Protein AF-A0A542DKJ6-F1 (afdb_monomer_lite)

pLDDT: mean 86.38, std 17.33, range [35.69, 98.56]

Sequence (121 aa):
MVGPYLPPGVVSEVFVYASGRREQVYRAPLPSEGPEGFVDGAGRRGLVCMYGYFVFEWVEGARTVCVSHGRLRGARMLLWRDVSIDVEWSAAGLTAFAQRWVREHLAKFMLPGEGVDDARA

Secondary structure (DSSP, 8-state):
-------TT-EEEEEE-TTS-EEEEEEPPPPEEEEEEEE-TTS-EEEEEEETTEEEEEETT-SEEEEEEE-SSS-EEEEEEEEE--S-SSHHHHHHHHHHHHHHHHHTTS-TT--------

Structure (mmCIF, N/CA/C/O backbone):
data_AF-A0A542DKJ6-F1
#
_entry.id   AF-A0A542DKJ6-F1
#
loop_
_atom_site.group_PDB
_atom_site.id
_atom_site.type_symbol
_atom_site.label_atom_id
_atom_site.label_alt_id
_atom_site.label_comp_id
_atom_site.label_asym_id
_atom_site.label_entity_id
_atom_site.label_seq_id
_atom_site.pdbx_PDB_ins_code
_atom_site.Cartn_x
_atom_site.Cartn_y
_atom_site.Cartn_z
_atom_site.occupancy
_atom_site.B_iso_or_equiv
_atom_site.auth_seq_id
_atom_site.auth_comp_id
_atom_site.auth_asym_id
_atom_site.auth_atom_id
_atom_site.pdbx_PDB_model_num
ATOM 1 N N . MET A 1 1 ? 38.069 -15.640 -8.984 1.00 38.12 1 MET A N 1
ATOM 2 C CA . MET A 1 1 ? 37.272 -14.636 -9.718 1.00 38.12 1 MET A CA 1
ATOM 3 C C . MET A 1 1 ? 36.009 -14.419 -8.897 1.00 38.12 1 MET A C 1
ATOM 5 O O . MET A 1 1 ? 35.220 -15.345 -8.783 1.00 38.12 1 MET A O 1
ATOM 9 N N . VAL A 1 2 ? 35.913 -13.304 -8.169 1.00 42.66 2 VAL A N 1
ATOM 10 C CA . VAL A 1 2 ? 34.774 -13.016 -7.280 1.00 42.66 2 VAL A CA 1
ATOM 11 C C . VAL A 1 2 ? 33.631 -12.540 -8.175 1.00 42.66 2 VAL A C 1
ATOM 13 O O . VAL A 1 2 ? 33.771 -11.505 -8.820 1.00 42.66 2 VAL A O 1
ATOM 16 N N . GLY A 1 3 ? 32.559 -13.327 -8.298 1.00 5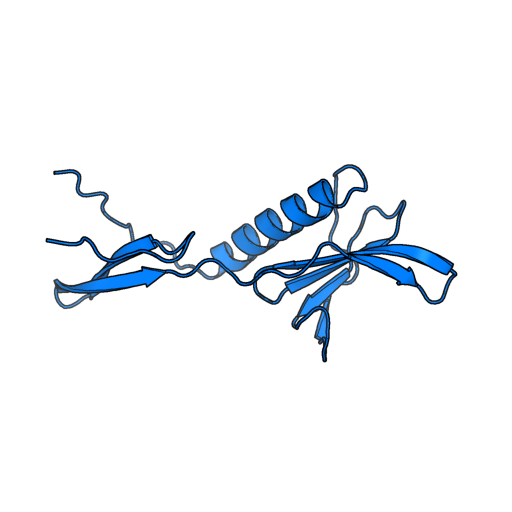1.78 3 GLY A N 1
ATOM 17 C CA . GLY A 1 3 ? 31.357 -12.903 -9.025 1.00 51.78 3 GLY A CA 1
ATOM 18 C C . GLY A 1 3 ? 30.779 -11.625 -8.401 1.00 51.78 3 GLY A C 1
ATOM 19 O O . GLY A 1 3 ? 30.965 -11.415 -7.199 1.00 51.78 3 GLY A O 1
ATOM 20 N N . PRO A 1 4 ? 30.126 -10.741 -9.178 1.00 65.00 4 PRO A N 1
ATOM 21 C CA . PRO A 1 4 ? 29.646 -9.471 -8.651 1.00 65.00 4 PRO A CA 1
ATOM 22 C C . PRO A 1 4 ? 28.647 -9.731 -7.519 1.00 65.00 4 PRO A C 1
ATOM 24 O O . PRO A 1 4 ? 27.652 -10.431 -7.703 1.00 65.00 4 PRO A O 1
ATOM 27 N N . TYR A 1 5 ? 28.932 -9.184 -6.336 1.00 74.31 5 TYR A N 1
ATOM 28 C CA . TYR A 1 5 ? 28.054 -9.253 -5.169 1.00 74.31 5 TYR A CA 1
ATOM 29 C C . TYR A 1 5 ? 26.819 -8.363 -5.418 1.00 74.31 5 TYR A C 1
ATOM 31 O O . TYR A 1 5 ? 26.767 -7.198 -5.034 1.00 74.31 5 TYR A O 1
ATOM 39 N N . LEU A 1 6 ? 25.841 -8.940 -6.119 1.00 73.25 6 LEU A N 1
ATOM 40 C CA . LEU A 1 6 ? 24.407 -8.642 -6.071 1.00 73.25 6 LEU A CA 1
ATOM 41 C C . LEU A 1 6 ? 23.917 -8.080 -4.725 1.00 73.25 6 LEU A C 1
ATOM 43 O O . LEU A 1 6 ? 23.863 -8.893 -3.799 1.00 73.25 6 LEU A O 1
ATOM 47 N N . PRO A 1 7 ? 23.510 -6.802 -4.536 1.00 75.31 7 PRO A N 1
ATOM 48 C CA . PRO A 1 7 ? 22.682 -6.485 -3.378 1.00 75.31 7 PRO A CA 1
ATOM 49 C C . PRO A 1 7 ? 21.411 -7.355 -3.397 1.00 75.31 7 PRO A C 1
ATOM 51 O O . PRO A 1 7 ? 20.916 -7.685 -4.480 1.00 75.31 7 PRO A O 1
ATOM 54 N N . PRO A 1 8 ? 20.857 -7.745 -2.235 1.00 72.31 8 PRO A N 1
ATOM 55 C CA . PRO A 1 8 ? 19.687 -8.616 -2.184 1.00 72.31 8 PRO A CA 1
ATOM 56 C C . PRO A 1 8 ? 18.527 -8.099 -3.044 1.00 72.31 8 PRO A C 1
ATOM 58 O O . PRO A 1 8 ? 18.127 -6.941 -2.943 1.00 72.31 8 PRO A O 1
ATOM 61 N N . GLY A 1 9 ? 17.986 -8.971 -3.897 1.00 70.00 9 GLY A N 1
ATOM 62 C CA . GLY A 1 9 ? 16.869 -8.648 -4.788 1.00 70.00 9 GLY A CA 1
ATOM 63 C C . GLY A 1 9 ? 17.245 -7.867 -6.051 1.00 70.00 9 GLY A C 1
ATOM 64 O O . GLY A 1 9 ? 16.362 -7.630 -6.872 1.00 70.00 9 GLY A O 1
ATOM 65 N N . VAL A 1 10 ? 18.515 -7.488 -6.234 1.00 79.38 10 VAL A N 1
ATOM 66 C CA . VAL A 1 10 ? 19.005 -6.953 -7.508 1.00 79.38 10 VAL A CA 1
ATOM 67 C C . VAL A 1 10 ? 19.229 -8.112 -8.470 1.00 79.38 10 VAL A C 1
ATOM 69 O O . VAL A 1 10 ? 19.999 -9.028 -8.180 1.00 79.38 10 VAL A O 1
ATOM 72 N N . VAL A 1 11 ? 18.574 -8.057 -9.625 1.00 79.75 11 VAL A N 1
ATOM 73 C CA . VAL A 1 11 ? 18.760 -9.033 -10.702 1.00 79.75 11 VAL A CA 1
ATOM 74 C C . VAL A 1 11 ? 19.524 -8.392 -11.851 1.00 79.75 11 VAL A C 1
ATOM 76 O O . VAL A 1 11 ? 19.333 -7.214 -12.163 1.00 79.75 11 VAL A O 1
ATOM 79 N N . SER A 1 12 ? 20.432 -9.158 -12.451 1.00 80.06 12 SER A N 1
ATOM 80 C CA . SER A 1 12 ? 21.108 -8.754 -13.678 1.00 80.06 12 SER A CA 1
ATOM 81 C C . SER A 1 12 ? 20.323 -9.269 -14.875 1.00 80.06 12 SER A C 1
ATOM 83 O O . SER A 1 12 ? 19.973 -10.444 -14.925 1.00 80.06 12 SER A O 1
ATOM 85 N N . GLU A 1 13 ? 20.070 -8.388 -15.833 1.00 83.56 13 GLU A N 1
ATOM 86 C CA . GLU A 1 13 ? 19.365 -8.681 -17.077 1.00 83.56 13 GLU A CA 1
ATOM 87 C C . GLU A 1 13 ? 20.199 -8.154 -18.251 1.00 83.56 13 GLU A C 1
ATOM 89 O O . GLU A 1 13 ? 20.952 -7.187 -18.108 1.00 83.56 13 GLU A O 1
ATOM 94 N N . VAL A 1 14 ? 20.090 -8.786 -19.420 1.00 83.50 14 VAL A N 1
ATOM 95 C CA . VAL A 1 14 ? 20.711 -8.278 -20.649 1.00 83.50 14 VAL A CA 1
ATOM 96 C C . VAL A 1 14 ? 19.640 -7.570 -21.461 1.00 83.50 14 VAL A C 1
ATOM 98 O O . VAL A 1 14 ? 18.734 -8.212 -21.983 1.00 83.50 14 VAL A O 1
ATOM 101 N N . PHE A 1 15 ? 19.761 -6.252 -21.587 1.00 80.75 15 PHE A N 1
ATOM 102 C CA . PHE A 1 15 ? 18.911 -5.462 -22.464 1.00 80.75 15 PHE A CA 1
ATOM 103 C C . PHE A 1 15 ? 19.477 -5.490 -23.885 1.00 80.75 15 PHE A C 1
ATOM 105 O O . PHE A 1 15 ? 20.677 -5.272 -24.089 1.00 80.75 15 PHE A O 1
ATOM 112 N N . VAL A 1 16 ? 18.623 -5.773 -24.868 1.00 84.06 16 VAL A N 1
ATOM 113 C CA . VAL A 1 16 ? 18.993 -5.780 -26.286 1.00 84.06 16 VAL A CA 1
ATOM 114 C C . VAL A 1 16 ? 18.346 -4.575 -26.947 1.00 84.06 16 VAL A C 1
ATOM 116 O O . VAL A 1 16 ? 17.134 -4.522 -27.118 1.00 84.06 16 VAL A O 1
ATOM 119 N N . TYR A 1 17 ? 19.162 -3.595 -27.323 1.00 80.94 17 TYR A N 1
ATOM 120 C CA . TYR A 1 17 ? 18.688 -2.432 -28.065 1.00 80.94 17 TYR A CA 1
ATOM 121 C C . TYR A 1 17 ? 18.236 -2.842 -29.470 1.00 80.94 17 TYR A C 1
ATOM 123 O O . TYR A 1 17 ? 18.772 -3.786 -30.047 1.00 80.94 17 TYR A O 1
ATOM 131 N N . ALA A 1 18 ? 17.356 -2.047 -30.086 1.00 80.56 18 ALA A N 1
ATOM 132 C CA . ALA A 1 18 ? 16.940 -2.232 -31.482 1.00 80.56 18 ALA A CA 1
ATOM 133 C C . ALA A 1 18 ? 18.118 -2.297 -32.484 1.00 80.56 18 ALA A C 1
ATOM 135 O O . ALA A 1 18 ? 17.991 -2.873 -33.558 1.00 80.56 18 ALA A O 1
ATOM 136 N N . SER A 1 19 ? 19.281 -1.739 -32.127 1.00 86.25 19 SER A N 1
ATOM 137 C CA . SER A 1 19 ? 20.525 -1.817 -32.906 1.00 86.25 19 SER A CA 1
ATOM 138 C C . SER A 1 19 ? 21.266 -3.160 -32.798 1.00 86.25 19 SER A C 1
ATOM 140 O O . SER A 1 19 ? 22.333 -3.310 -33.389 1.00 86.25 19 SER A O 1
ATOM 142 N N . GLY A 1 20 ? 20.766 -4.113 -32.007 1.00 84.81 20 GLY A N 1
ATOM 143 C CA . GLY A 1 20 ? 21.434 -5.379 -31.690 1.00 84.81 20 GLY A CA 1
ATOM 144 C C . GLY A 1 20 ? 22.517 -5.269 -30.610 1.00 84.81 20 GLY A C 1
ATOM 145 O O . GLY A 1 20 ? 23.113 -6.277 -30.226 1.00 84.81 20 GLY A O 1
ATOM 146 N N . ARG A 1 21 ? 22.779 -4.064 -30.081 1.00 87.12 21 ARG A N 1
ATOM 147 C CA . ARG A 1 21 ? 23.699 -3.867 -28.953 1.00 87.12 21 ARG A CA 1
ATOM 148 C C . ARG A 1 21 ? 23.130 -4.532 -27.700 1.00 87.12 21 ARG A C 1
ATOM 150 O O . ARG A 1 21 ? 21.965 -4.326 -27.373 1.00 87.12 21 ARG A O 1
ATOM 157 N N . ARG A 1 22 ? 23.967 -5.280 -26.979 1.00 89.25 22 ARG A N 1
ATOM 158 C CA . ARG A 1 22 ? 23.622 -5.926 -25.705 1.00 89.25 22 ARG A CA 1
ATOM 159 C C . ARG A 1 22 ? 24.265 -5.162 -24.555 1.00 89.25 22 ARG A C 1
ATOM 161 O O . ARG A 1 22 ? 25.449 -4.843 -24.632 1.00 89.25 22 ARG A O 1
ATOM 168 N N . GLU A 1 23 ? 23.506 -4.890 -23.505 1.00 87.31 23 GLU A N 1
ATOM 169 C CA . GLU A 1 23 ? 23.988 -4.173 -22.324 1.00 87.31 23 GLU A CA 1
ATOM 170 C C . GLU A 1 23 ? 23.504 -4.862 -21.051 1.00 87.31 23 GLU A C 1
ATOM 172 O O . GLU A 1 23 ? 22.347 -5.269 -20.955 1.00 87.31 23 GLU A O 1
ATOM 177 N N . GLN A 1 24 ? 24.406 -5.030 -20.083 1.00 84.62 24 GLN A N 1
ATOM 178 C CA . GLN A 1 24 ? 24.060 -5.595 -18.786 1.00 84.62 24 GLN A CA 1
ATOM 179 C C . GLN A 1 24 ? 23.423 -4.505 -17.925 1.00 84.62 24 GLN A C 1
ATOM 181 O O . GLN A 1 24 ? 24.071 -3.517 -17.584 1.00 84.62 24 GLN A O 1
ATOM 186 N N . VAL A 1 25 ? 22.161 -4.699 -17.562 1.00 84.81 25 VAL A N 1
ATOM 187 C CA . VAL A 1 25 ? 21.393 -3.790 -16.711 1.00 84.81 25 VAL A CA 1
ATOM 188 C C . VAL A 1 25 ? 21.116 -4.478 -15.377 1.00 84.81 25 VAL A C 1
ATOM 190 O O . VAL A 1 25 ? 20.962 -5.698 -15.300 1.00 84.81 25 VAL A O 1
ATOM 193 N N . TYR A 1 26 ? 21.070 -3.690 -14.305 1.00 80.94 26 TYR A N 1
ATOM 194 C CA . TYR A 1 26 ? 20.760 -4.165 -12.961 1.00 80.94 26 TYR A CA 1
ATOM 195 C C . TYR A 1 26 ? 19.414 -3.601 -12.526 1.00 80.94 26 TYR A C 1
ATOM 197 O O . TYR A 1 26 ? 19.263 -2.390 -12.356 1.00 80.94 26 TYR A O 1
ATOM 205 N N . ARG A 1 27 ? 18.429 -4.478 -12.340 1.00 78.25 27 ARG A N 1
ATOM 206 C CA . ARG A 1 27 ? 17.103 -4.094 -11.860 1.00 78.25 27 ARG A CA 1
ATOM 207 C C . ARG A 1 27 ? 17.083 -4.197 -10.341 1.00 78.25 27 ARG A C 1
ATOM 209 O O . ARG A 1 27 ? 17.184 -5.289 -9.787 1.00 78.25 27 ARG A O 1
ATOM 216 N N . ALA A 1 28 ? 16.955 -3.055 -9.673 1.00 81.75 28 ALA A N 1
ATOM 217 C CA . ALA A 1 28 ? 16.774 -3.004 -8.227 1.00 81.75 28 ALA A CA 1
ATOM 218 C C . ALA A 1 28 ? 15.326 -3.355 -7.833 1.00 81.75 28 ALA A C 1
ATOM 220 O O . ALA A 1 28 ? 14.397 -3.066 -8.596 1.00 81.75 28 ALA A O 1
ATOM 221 N N . PRO A 1 29 ? 15.107 -3.945 -6.643 1.00 83.25 29 PRO A N 1
ATOM 222 C CA . PRO A 1 29 ? 13.761 -4.133 -6.122 1.00 83.25 29 PRO A CA 1
ATOM 223 C C . PRO A 1 29 ? 13.091 -2.773 -5.895 1.00 83.25 29 PRO A C 1
ATOM 225 O O . PRO A 1 29 ? 13.750 -1.779 -5.579 1.00 83.25 29 PRO A O 1
ATOM 228 N N . LEU A 1 30 ? 11.764 -2.728 -6.043 1.00 87.44 30 LEU A N 1
ATOM 229 C CA . LEU A 1 30 ? 11.002 -1.521 -5.729 1.00 87.44 30 LEU A CA 1
ATOM 230 C C . LEU A 1 30 ? 11.211 -1.136 -4.255 1.00 87.44 30 LEU A C 1
ATOM 232 O O . LEU A 1 30 ? 11.208 -2.024 -3.397 1.00 87.44 30 LEU A O 1
ATOM 236 N N . PRO A 1 31 ? 11.361 0.165 -3.947 1.00 91.88 31 PRO A N 1
ATOM 237 C CA . PRO A 1 31 ? 11.517 0.622 -2.575 1.00 91.88 31 PRO A CA 1
ATOM 238 C C . PRO A 1 31 ? 10.276 0.275 -1.752 1.00 91.88 31 PRO A C 1
ATOM 240 O O . PRO A 1 31 ? 9.154 0.301 -2.263 1.00 91.88 31 PRO A O 1
ATOM 243 N N . SER A 1 32 ? 10.482 -0.026 -0.473 1.00 94.06 32 SER A N 1
ATOM 244 C CA . SER A 1 32 ? 9.411 -0.384 0.454 1.00 94.06 32 SER A CA 1
ATOM 245 C C . SER A 1 32 ? 9.666 0.164 1.855 1.00 94.06 32 SER A C 1
ATOM 247 O O . SER A 1 32 ? 10.808 0.160 2.310 1.00 94.06 32 SER A O 1
ATOM 249 N N . GLU A 1 33 ? 8.610 0.577 2.555 1.00 96.31 33 GLU A N 1
ATOM 250 C CA . GLU A 1 33 ? 8.638 1.008 3.963 1.00 96.31 33 GLU A CA 1
ATOM 251 C C . GLU A 1 33 ? 7.431 0.410 4.716 1.00 96.31 33 GLU A C 1
ATOM 253 O O . GLU A 1 33 ? 6.359 0.214 4.135 1.00 96.31 33 GLU A O 1
ATOM 258 N N . GLY A 1 34 ? 7.580 0.158 6.020 1.00 94.31 34 GLY A N 1
ATOM 259 C CA . GLY A 1 34 ? 6.541 -0.461 6.850 1.00 94.31 34 GLY A CA 1
ATOM 260 C C . GLY A 1 34 ? 6.367 -1.968 6.601 1.00 94.31 34 GLY A C 1
ATOM 261 O O . GLY A 1 34 ? 7.269 -2.607 6.053 1.00 94.31 34 GLY A O 1
ATOM 262 N N . PRO A 1 35 ? 5.230 -2.564 7.006 1.00 96.06 35 PRO A N 1
ATOM 263 C CA . PRO A 1 35 ? 4.028 -1.923 7.547 1.00 96.06 35 PRO A CA 1
ATOM 264 C C . PRO A 1 35 ? 4.204 -1.365 8.971 1.00 96.06 35 PRO A C 1
ATOM 266 O O . PRO A 1 35 ? 4.851 -1.978 9.815 1.00 96.06 35 PRO A O 1
ATOM 269 N N . GLU A 1 36 ? 3.584 -0.219 9.246 1.00 97.75 36 GLU A N 1
ATOM 270 C CA . GLU A 1 36 ? 3.532 0.447 10.555 1.00 97.75 36 GLU A CA 1
ATOM 271 C C . GLU A 1 36 ? 2.068 0.616 11.001 1.00 97.75 36 GLU A C 1
ATOM 273 O O . GLU A 1 36 ? 1.170 0.772 10.173 1.00 97.75 36 GLU A O 1
ATOM 278 N N . GLY A 1 37 ? 1.812 0.580 12.311 1.00 97.75 37 GLY A N 1
ATOM 279 C CA . GLY A 1 37 ? 0.495 0.887 12.875 1.00 97.75 37 GLY A CA 1
ATOM 280 C C . GLY A 1 37 ? 0.313 2.385 13.118 1.00 97.75 37 GLY A C 1
ATOM 281 O O . GLY A 1 37 ? 1.264 3.074 13.482 1.00 97.75 37 GLY A O 1
ATOM 282 N N . PHE A 1 38 ? -0.911 2.888 12.968 1.00 96.75 38 PHE A N 1
ATOM 283 C CA . PHE A 1 38 ? -1.276 4.261 13.315 1.00 96.75 38 PHE A CA 1
ATOM 284 C C . PHE A 1 38 ? -2.671 4.337 13.948 1.00 96.75 38 PHE A C 1
ATOM 286 O O . PHE A 1 38 ? -3.432 3.367 13.939 1.00 96.75 38 PHE A O 1
ATOM 293 N N . VAL A 1 39 ? -2.997 5.504 14.502 1.00 97.25 39 VAL A N 1
ATOM 294 C CA . VAL A 1 39 ? -4.346 5.863 14.953 1.00 97.25 39 VAL A CA 1
ATOM 295 C C . VAL A 1 39 ? -4.779 7.103 14.177 1.00 97.25 39 VAL A C 1
ATOM 297 O O . VAL A 1 39 ? -4.015 8.064 14.090 1.00 97.25 39 VAL A O 1
ATOM 300 N N . ASP A 1 40 ? -5.958 7.065 13.558 1.00 92.88 40 ASP A N 1
ATOM 301 C CA . ASP A 1 40 ? -6.479 8.187 12.776 1.00 92.88 40 ASP A CA 1
ATOM 302 C C . ASP A 1 40 ? -7.107 9.282 13.660 1.00 92.88 40 ASP A C 1
ATOM 304 O O . ASP A 1 40 ? -7.243 9.138 14.876 1.00 92.88 40 ASP A O 1
ATOM 308 N N . GLY A 1 41 ? -7.524 10.395 13.048 1.00 90.19 41 GLY A N 1
ATOM 309 C CA . GLY A 1 41 ? -8.160 11.506 13.770 1.00 90.19 41 GLY A CA 1
ATOM 310 C C . GLY A 1 41 ? -9.509 11.166 14.422 1.00 90.19 41 GLY A C 1
ATOM 311 O O . GLY A 1 41 ? -9.989 11.936 15.247 1.00 90.19 41 GLY A O 1
ATOM 312 N N . ALA A 1 42 ? -10.113 10.025 14.075 1.00 93.88 42 ALA A N 1
ATOM 313 C CA . ALA A 1 42 ? -11.335 9.505 14.684 1.00 93.88 42 ALA A CA 1
ATOM 314 C C . ALA A 1 42 ? -11.049 8.449 15.773 1.00 93.88 42 ALA A C 1
ATOM 316 O O . ALA A 1 42 ? -11.983 7.854 16.307 1.00 93.88 42 ALA A O 1
ATOM 317 N N . GLY A 1 43 ? -9.777 8.199 16.105 1.00 95.62 43 GLY A N 1
ATOM 318 C CA . GLY A 1 43 ? -9.372 7.218 17.110 1.00 95.62 43 GLY A CA 1
ATOM 319 C C . GLY A 1 43 ? -9.375 5.768 16.617 1.00 95.62 43 GLY A C 1
ATOM 320 O O . GLY A 1 43 ? -9.250 4.850 17.427 1.00 95.62 43 GLY A O 1
ATOM 321 N N . ARG A 1 44 ? -9.514 5.526 15.309 1.00 96.50 44 ARG A N 1
ATOM 322 C CA . ARG A 1 44 ? -9.500 4.174 14.735 1.00 96.50 44 ARG A CA 1
ATOM 323 C C . ARG A 1 44 ? -8.071 3.727 14.479 1.00 96.50 44 ARG A C 1
ATOM 325 O O . ARG A 1 44 ? -7.234 4.508 14.029 1.00 96.50 44 ARG A O 1
ATOM 332 N N . ARG A 1 45 ? -7.801 2.448 14.723 1.00 98.25 45 ARG A N 1
ATOM 333 C CA . ARG A 1 45 ? -6.513 1.826 14.404 1.00 98.25 45 ARG A CA 1
ATOM 334 C C . ARG A 1 45 ? -6.400 1.616 12.898 1.00 98.25 45 ARG A C 1
ATOM 336 O O . ARG A 1 45 ? -7.380 1.281 12.235 1.00 98.25 45 ARG A O 1
ATOM 343 N N . GLY A 1 46 ? -5.200 1.782 12.365 1.00 98.19 46 GLY A N 1
ATOM 344 C CA . GLY A 1 46 ? -4.900 1.534 10.963 1.00 98.19 46 GLY A CA 1
ATOM 345 C C . GLY A 1 46 ? -3.498 0.981 10.760 1.00 98.19 46 GLY A C 1
ATOM 346 O O . GLY A 1 46 ? -2.646 1.051 11.647 1.00 98.19 46 GLY A O 1
ATOM 347 N N . LEU A 1 47 ? -3.273 0.414 9.582 1.00 98.56 47 LEU A N 1
ATOM 348 C CA . LEU A 1 47 ? -1.970 -0.023 9.097 1.00 98.56 47 LEU A CA 1
ATOM 349 C C . LEU A 1 47 ? -1.580 0.806 7.882 1.00 98.56 47 LEU A C 1
ATOM 351 O O . LEU A 1 47 ? -2.427 1.130 7.049 1.00 98.56 47 LEU A O 1
ATOM 355 N N . VAL A 1 48 ? -0.295 1.121 7.767 1.00 98.44 48 VAL A N 1
ATOM 356 C CA . VAL A 1 48 ? 0.253 1.832 6.617 1.00 98.44 48 VAL A CA 1
ATOM 357 C C . VAL A 1 48 ? 1.529 1.166 6.116 1.00 98.44 48 VAL A C 1
ATOM 359 O O . VAL A 1 48 ? 2.392 0.806 6.911 1.00 98.44 48 VAL A O 1
ATOM 362 N N . CYS A 1 49 ? 1.675 1.003 4.804 1.00 98.38 49 CYS A N 1
ATOM 363 C CA . CYS A 1 49 ? 2.941 0.608 4.182 1.00 98.38 49 CYS A CA 1
ATOM 364 C C . CYS A 1 49 ? 3.179 1.389 2.889 1.00 98.38 49 CYS A C 1
ATOM 366 O O . CYS A 1 49 ? 2.260 1.993 2.337 1.00 98.38 49 CYS A O 1
ATOM 368 N N . MET A 1 50 ? 4.420 1.390 2.413 1.00 98.31 50 MET A N 1
ATOM 369 C CA . MET A 1 50 ? 4.781 1.924 1.106 1.00 98.31 50 MET A CA 1
ATOM 370 C C . MET A 1 50 ? 5.422 0.828 0.266 1.00 98.31 50 MET A C 1
ATOM 372 O O . MET A 1 50 ? 6.272 0.084 0.755 1.00 98.31 50 MET A O 1
ATOM 376 N N . TYR A 1 51 ? 5.036 0.753 -1.004 1.00 97.50 51 TYR A N 1
ATOM 377 C CA . TYR A 1 51 ? 5.691 -0.083 -2.000 1.00 97.50 51 TYR A CA 1
ATOM 378 C C . TYR A 1 51 ? 5.751 0.654 -3.341 1.00 97.50 51 TYR A C 1
ATOM 380 O O . TYR A 1 51 ? 4.734 1.137 -3.830 1.00 97.50 51 TYR A O 1
ATOM 388 N N . GLY A 1 52 ? 6.940 0.790 -3.933 1.00 95.00 52 GLY A N 1
ATOM 389 C CA . GLY A 1 52 ? 7.127 1.501 -5.203 1.00 95.00 52 GLY A CA 1
ATOM 390 C C . GLY A 1 52 ? 6.677 2.967 -5.173 1.00 95.00 52 GLY A C 1
ATOM 391 O O . GLY A 1 52 ? 6.144 3.449 -6.164 1.00 95.00 52 GLY A O 1
ATOM 392 N N . TYR A 1 53 ? 6.846 3.652 -4.036 1.00 96.44 53 TYR A N 1
ATOM 393 C CA . TYR A 1 53 ? 6.328 5.001 -3.751 1.00 96.44 53 TYR A CA 1
ATOM 394 C C . TYR A 1 53 ? 4.797 5.139 -3.728 1.00 96.44 53 TYR A C 1
ATOM 396 O O . TYR A 1 53 ? 4.293 6.254 -3.605 1.00 96.44 53 TYR A O 1
ATOM 404 N N . PHE A 1 54 ? 4.050 4.034 -3.746 1.00 97.94 54 PHE A N 1
ATOM 405 C CA . PHE A 1 54 ? 2.627 4.022 -3.414 1.00 97.94 54 PHE A CA 1
ATOM 406 C C . PHE A 1 54 ? 2.453 3.703 -1.931 1.00 97.94 54 PHE A C 1
ATOM 408 O O . PHE A 1 54 ? 2.916 2.669 -1.454 1.00 97.94 54 PHE A O 1
ATOM 415 N N . VAL A 1 55 ? 1.808 4.605 -1.200 1.00 98.44 55 VAL A N 1
ATOM 416 C CA . VAL A 1 55 ? 1.507 4.492 0.226 1.00 98.44 55 VAL A CA 1
ATOM 417 C C . VAL A 1 55 ? 0.072 4.013 0.388 1.00 98.44 55 VAL A C 1
ATOM 419 O O . VAL A 1 55 ? -0.843 4.674 -0.098 1.00 98.44 55 VAL A O 1
ATOM 422 N N . PHE A 1 56 ? -0.114 2.901 1.089 1.00 98.50 56 PHE A N 1
ATOM 423 C CA . PHE A 1 56 ? -1.401 2.261 1.336 1.00 98.50 56 PHE A CA 1
ATOM 424 C C . PHE A 1 56 ? -1.782 2.440 2.799 1.00 98.50 56 PHE A C 1
ATOM 426 O O . PHE A 1 56 ? -1.055 1.973 3.670 1.00 98.50 56 PHE A O 1
ATOM 433 N N . GLU A 1 57 ? -2.914 3.086 3.066 1.00 98.06 57 GLU A N 1
ATOM 434 C CA . GLU A 1 57 ? -3.474 3.265 4.408 1.00 98.06 57 GLU A CA 1
ATOM 435 C C . GLU A 1 57 ? -4.755 2.441 4.549 1.00 98.06 57 GLU A C 1
ATOM 437 O O . GLU A 1 57 ? -5.699 2.604 3.770 1.00 98.06 57 GLU A O 1
ATOM 442 N N . TRP A 1 58 ? -4.796 1.565 5.553 1.00 98.50 58 TRP A N 1
ATOM 443 C CA . TRP A 1 58 ? -5.899 0.639 5.782 1.00 98.50 58 TRP A CA 1
ATOM 444 C C . TRP A 1 58 ? -6.374 0.660 7.233 1.00 98.50 58 TRP A C 1
ATOM 446 O O . TRP A 1 58 ? -5.725 0.128 8.138 1.00 98.50 58 TRP A O 1
ATOM 456 N N . VAL A 1 59 ? -7.533 1.272 7.451 1.00 98.00 59 VAL A N 1
ATOM 457 C CA . VAL A 1 59 ? -8.194 1.322 8.760 1.00 98.00 59 VAL A CA 1
ATOM 458 C C . VAL A 1 59 ? -8.782 -0.049 9.114 1.00 98.00 59 VAL A C 1
ATOM 460 O O . VAL A 1 59 ? -9.336 -0.736 8.256 1.00 98.00 59 VAL A O 1
ATOM 463 N N . GLU A 1 60 ? -8.669 -0.447 10.382 1.00 97.50 60 GLU A N 1
ATOM 464 C CA . GLU A 1 60 ? -9.217 -1.701 10.910 1.00 97.50 60 GLU A CA 1
ATOM 465 C C . GLU A 1 60 ? -10.730 -1.796 10.647 1.00 97.50 60 GLU A C 1
ATOM 467 O O . GLU A 1 60 ? -11.486 -0.857 10.897 1.00 97.50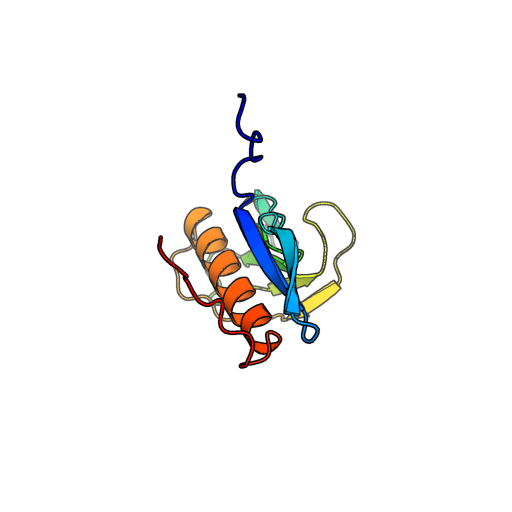 60 GLU A O 1
ATOM 472 N N . GLY A 1 61 ? -11.166 -2.927 10.084 1.00 94.94 61 GLY A N 1
ATOM 473 C CA . GLY A 1 61 ? -12.559 -3.171 9.690 1.00 94.94 61 GLY A CA 1
ATOM 474 C C . GLY A 1 61 ? -12.989 -2.577 8.339 1.00 94.94 61 GLY A C 1
ATOM 475 O O . GLY A 1 61 ? -14.070 -2.916 7.856 1.00 94.94 61 GLY A O 1
ATOM 476 N N . ALA A 1 62 ? -12.172 -1.740 7.689 1.00 96.12 62 ALA A N 1
ATOM 477 C CA . ALA A 1 62 ? -12.483 -1.220 6.357 1.00 96.12 62 ALA A CA 1
ATOM 478 C C . ALA A 1 62 ? -12.273 -2.284 5.263 1.00 96.12 62 ALA A C 1
ATOM 480 O O . ALA A 1 62 ? -11.381 -3.127 5.352 1.00 96.12 62 ALA A O 1
ATOM 481 N N . ARG A 1 63 ? -13.064 -2.212 4.187 1.00 97.31 63 ARG A N 1
ATOM 482 C CA . ARG A 1 63 ? -12.914 -3.050 2.975 1.00 97.31 63 ARG A CA 1
ATOM 483 C C . ARG A 1 63 ? -12.232 -2.319 1.816 1.00 97.31 63 ARG A C 1
ATOM 485 O O . ARG A 1 63 ? -12.167 -2.825 0.697 1.00 97.31 63 ARG A O 1
ATOM 492 N N . THR A 1 64 ? -11.724 -1.125 2.090 1.00 98.19 64 THR A N 1
ATOM 493 C CA . THR A 1 64 ? -11.002 -0.283 1.144 1.00 98.19 64 THR A CA 1
ATOM 494 C C . THR A 1 64 ? -9.733 0.268 1.782 1.00 98.19 64 THR A C 1
ATOM 496 O O . THR A 1 64 ? -9.638 0.393 3.007 1.00 98.19 64 THR A O 1
ATOM 499 N N . VAL A 1 65 ? -8.760 0.593 0.935 1.00 98.06 65 VAL A N 1
ATOM 500 C CA . VAL A 1 65 ? -7.539 1.308 1.299 1.00 98.06 65 VAL A CA 1
ATOM 501 C C . VAL A 1 65 ? -7.459 2.636 0.557 1.00 98.06 65 VAL A C 1
ATOM 503 O O . VAL A 1 65 ? -7.796 2.731 -0.629 1.00 98.06 65 VAL A O 1
ATOM 506 N N . CYS A 1 66 ? -6.945 3.645 1.253 1.00 98.12 66 CYS A N 1
ATOM 507 C CA . CYS A 1 66 ? -6.493 4.877 0.624 1.00 98.12 66 CYS A CA 1
ATOM 508 C C . CYS A 1 66 ? -5.101 4.642 0.036 1.00 98.12 66 CYS A C 1
ATOM 510 O O . CYS A 1 66 ? -4.236 4.057 0.689 1.00 98.12 66 CYS A O 1
ATOM 512 N N . VAL A 1 67 ? -4.868 5.134 -1.177 1.00 98.44 67 VAL A N 1
ATOM 513 C CA . VAL A 1 67 ? -3.587 5.032 -1.874 1.00 98.44 67 VAL A CA 1
ATOM 514 C C . VAL A 1 67 ? -3.096 6.427 -2.239 1.00 98.44 67 VAL A C 1
ATOM 516 O O . VAL A 1 67 ? -3.777 7.189 -2.928 1.00 98.44 67 VAL A O 1
ATOM 519 N N . SER A 1 68 ? -1.893 6.759 -1.788 1.00 98.50 68 SER A N 1
ATOM 520 C CA . SER A 1 68 ? -1.202 8.018 -2.076 1.00 98.50 68 SER A CA 1
ATOM 521 C C . SER A 1 68 ? 0.147 7.754 -2.739 1.00 98.50 68 SER A C 1
ATOM 523 O O . SER A 1 68 ? 0.669 6.650 -2.652 1.00 98.50 68 SER A O 1
ATOM 525 N N . HIS A 1 69 ? 0.751 8.761 -3.360 1.00 97.56 69 HIS A N 1
ATOM 526 C CA . HIS A 1 69 ? 2.130 8.712 -3.838 1.00 97.56 69 HIS A CA 1
ATOM 527 C C . HIS A 1 69 ? 3.060 9.488 -2.901 1.00 97.56 69 HIS A C 1
ATOM 529 O O . HIS A 1 69 ? 2.774 10.640 -2.568 1.00 97.56 69 HIS A O 1
ATOM 535 N N . GLY A 1 70 ? 4.173 8.884 -2.486 1.00 96.62 70 GLY A N 1
ATOM 536 C CA . GLY A 1 70 ? 5.152 9.491 -1.585 1.00 96.62 70 GLY A CA 1
ATOM 537 C C . GLY A 1 70 ? 5.872 8.468 -0.705 1.00 96.62 70 GLY A C 1
ATOM 538 O O . GLY A 1 70 ? 6.080 7.323 -1.098 1.00 96.62 70 GLY A O 1
ATOM 539 N N . ARG A 1 71 ? 6.266 8.895 0.499 1.00 96.19 71 ARG A N 1
ATOM 540 C CA . ARG A 1 71 ? 6.913 8.055 1.529 1.00 96.19 71 ARG A CA 1
ATOM 541 C C . ARG A 1 71 ? 6.047 7.950 2.779 1.00 96.19 71 ARG A C 1
ATOM 543 O O . ARG A 1 71 ? 5.152 8.776 2.973 1.00 96.19 71 ARG A O 1
ATOM 550 N N . LEU A 1 72 ? 6.339 7.000 3.673 1.00 95.12 72 LEU A N 1
ATOM 551 C CA . LEU A 1 72 ? 5.672 6.964 4.977 1.00 95.12 72 LEU A CA 1
ATOM 552 C C . LEU A 1 72 ? 6.019 8.202 5.804 1.00 95.12 72 LEU A C 1
ATOM 554 O O . LEU A 1 72 ? 5.157 8.809 6.427 1.00 95.12 72 LEU A O 1
ATOM 558 N N . ARG A 1 73 ? 7.266 8.654 5.787 1.00 92.00 73 ARG A N 1
ATOM 559 C CA . ARG A 1 73 ? 7.648 9.887 6.485 1.00 92.00 73 ARG A CA 1
ATOM 560 C C . ARG A 1 73 ?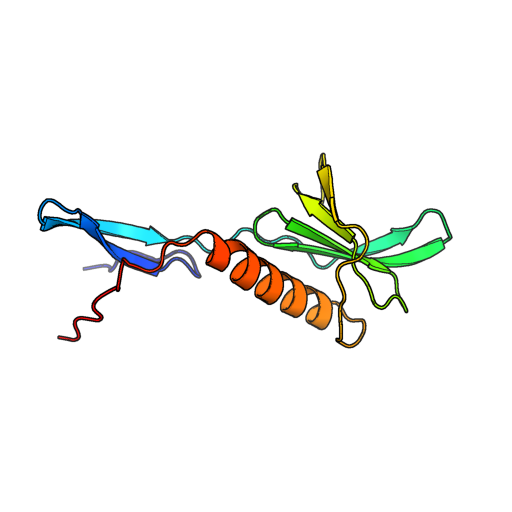 7.966 10.958 5.455 1.00 92.00 73 ARG A C 1
ATOM 562 O O . ARG A 1 73 ? 9.061 10.984 4.904 1.00 92.00 73 ARG A O 1
ATOM 569 N N . GLY A 1 74 ? 6.987 11.808 5.155 1.00 91.06 74 GLY A N 1
ATOM 570 C CA . GLY A 1 74 ? 7.145 12.904 4.202 1.00 91.06 74 GLY A CA 1
ATOM 571 C C . GLY A 1 74 ? 5.832 13.347 3.567 1.00 91.06 74 GLY A C 1
ATOM 572 O O . GLY A 1 74 ? 4.755 12.888 3.943 1.00 91.06 74 GLY A O 1
ATOM 573 N N . ALA A 1 75 ? 5.943 14.245 2.588 1.00 91.94 75 ALA A N 1
ATOM 574 C CA . ALA A 1 75 ? 4.806 14.682 1.790 1.00 91.94 75 ALA A CA 1
ATOM 575 C C . ALA A 1 75 ? 4.216 13.509 0.991 1.00 91.94 75 ALA A C 1
ATOM 577 O O . ALA A 1 75 ? 4.947 12.669 0.457 1.00 91.94 75 ALA A O 1
ATOM 578 N N . ARG A 1 76 ? 2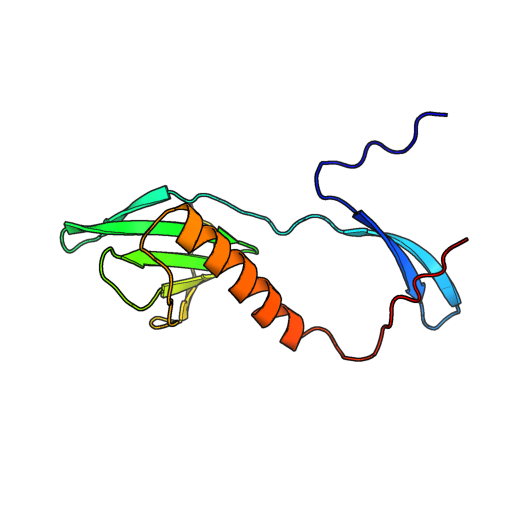.884 13.472 0.906 1.00 95.00 76 ARG A N 1
ATOM 579 C CA . ARG A 1 76 ? 2.127 12.470 0.155 1.00 95.00 76 ARG A CA 1
ATOM 580 C C . ARG A 1 76 ? 1.039 13.155 -0.658 1.00 95.00 76 ARG A C 1
ATOM 582 O O . ARG A 1 76 ? 0.378 14.068 -0.168 1.00 95.00 76 ARG A O 1
ATOM 589 N N . MET A 1 77 ? 0.844 12.689 -1.883 1.00 97.50 77 MET A N 1
ATOM 590 C CA . MET A 1 77 ? -0.236 13.127 -2.762 1.00 97.50 77 MET A CA 1
ATOM 591 C C . MET A 1 77 ? -1.270 12.016 -2.862 1.00 97.50 77 MET A C 1
ATOM 593 O O . MET A 1 77 ? -0.962 10.936 -3.360 1.00 97.50 77 MET A O 1
ATOM 597 N N . LEU A 1 78 ? -2.487 12.267 -2.392 1.00 97.75 78 LEU A N 1
ATOM 598 C CA . LEU A 1 78 ? -3.572 11.299 -2.501 1.00 97.75 78 LEU A CA 1
ATOM 599 C C . LEU A 1 78 ? -3.904 11.021 -3.971 1.00 97.75 78 LEU A C 1
ATOM 601 O O . LEU A 1 78 ? -4.094 11.957 -4.744 1.00 97.75 78 LEU A O 1
ATOM 605 N N . LEU A 1 79 ? -4.017 9.741 -4.326 1.00 97.50 79 LEU A N 1
ATOM 606 C CA . LEU A 1 79 ? -4.391 9.298 -5.667 1.00 97.50 79 LEU A CA 1
ATOM 607 C C . LEU A 1 79 ? -5.777 8.643 -5.677 1.00 97.50 79 LEU A C 1
ATOM 609 O O . LEU A 1 79 ? -6.621 8.999 -6.496 1.00 97.50 79 LEU A O 1
ATOM 613 N N . TRP A 1 80 ? -6.031 7.726 -4.739 1.00 98.12 80 TRP A N 1
ATOM 614 C CA . TRP A 1 80 ? -7.291 6.986 -4.633 1.00 98.12 80 TRP A CA 1
ATOM 615 C C . TRP A 1 80 ? -7.734 6.856 -3.179 1.00 98.12 80 TRP A C 1
ATOM 617 O O . TRP A 1 80 ? -6.911 6.659 -2.291 1.00 98.12 80 TRP A O 1
ATOM 627 N N . ARG A 1 81 ? -9.042 6.954 -2.929 1.00 96.81 81 ARG A N 1
ATOM 628 C CA . ARG A 1 81 ? -9.620 6.814 -1.580 1.00 96.81 81 ARG A CA 1
ATOM 629 C C . ARG A 1 81 ? -10.147 5.411 -1.296 1.00 96.81 81 ARG A C 1
ATOM 631 O O . ARG A 1 81 ? -10.078 4.960 -0.163 1.00 96.81 81 ARG A O 1
ATOM 638 N N . ASP A 1 82 ? -10.628 4.730 -2.333 1.00 97.00 82 ASP A N 1
ATOM 639 C CA . ASP A 1 82 ? -11.492 3.561 -2.169 1.00 97.00 82 ASP A CA 1
ATOM 640 C C . ASP A 1 82 ? -11.013 2.366 -3.001 1.00 97.00 82 ASP A C 1
ATOM 642 O O . ASP A 1 82 ? -11.764 1.782 -3.781 1.00 97.00 82 ASP A O 1
ATOM 646 N N . VAL A 1 83 ? -9.736 1.994 -2.869 1.00 98.06 83 VAL A N 1
ATOM 647 C CA . VAL A 1 83 ? -9.224 0.788 -3.532 1.00 98.06 83 VAL A CA 1
ATOM 648 C C . VAL A 1 83 ? -9.649 -0.431 -2.721 1.00 98.06 83 VAL A C 1
ATOM 650 O O . VAL A 1 83 ? -9.256 -0.572 -1.566 1.00 98.06 83 VAL A O 1
ATOM 653 N N . SER A 1 84 ? -10.451 -1.317 -3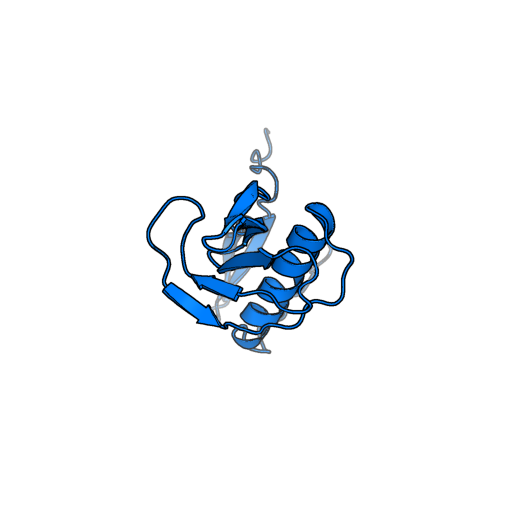.307 1.00 97.94 84 SER A N 1
ATOM 654 C CA . SER A 1 84 ? -10.937 -2.517 -2.621 1.00 97.94 84 SER A CA 1
ATOM 655 C C . SER A 1 84 ? -9.799 -3.434 -2.182 1.00 97.94 84 SER A C 1
ATOM 657 O O . SER A 1 84 ? -8.867 -3.702 -2.942 1.00 97.94 84 SER A O 1
ATOM 659 N N . ILE A 1 85 ? -9.921 -3.958 -0.967 1.00 97.69 85 ILE A N 1
ATOM 660 C CA . ILE A 1 85 ? -9.011 -4.942 -0.392 1.00 97.69 85 ILE A CA 1
ATOM 661 C C . ILE A 1 85 ? -9.829 -6.100 0.182 1.00 97.69 85 ILE A C 1
ATOM 663 O O . ILE A 1 85 ? -10.727 -5.905 1.000 1.00 97.69 85 ILE A O 1
ATOM 667 N N . ASP A 1 86 ? -9.523 -7.312 -0.273 1.00 95.69 86 ASP A N 1
ATOM 668 C CA . ASP A 1 86 ? -10.194 -8.539 0.164 1.00 95.69 86 ASP A CA 1
ATOM 669 C C . ASP A 1 86 ? -9.177 -9.523 0.747 1.00 95.69 86 ASP A C 1
ATOM 671 O O . ASP A 1 86 ? -8.884 -10.582 0.200 1.00 95.69 86 ASP A O 1
ATOM 675 N N . VAL A 1 87 ? -8.540 -9.092 1.833 1.00 95.75 87 VAL A N 1
ATOM 676 C CA . VAL A 1 87 ? -7.663 -9.915 2.673 1.00 95.75 87 VAL A CA 1
ATOM 677 C C . VAL A 1 87 ? -8.003 -9.635 4.135 1.00 95.75 87 VAL A C 1
ATOM 679 O O . VAL A 1 87 ? -8.649 -8.632 4.446 1.00 95.75 87 VAL A O 1
ATOM 682 N N . GLU A 1 88 ? -7.589 -10.515 5.041 1.00 95.88 88 GLU A N 1
ATOM 683 C CA . GLU A 1 88 ? -7.753 -10.286 6.478 1.00 95.88 88 GLU A CA 1
ATOM 684 C C . GLU A 1 88 ? -6.875 -9.121 6.956 1.00 95.88 88 GLU A C 1
ATOM 686 O O . GLU A 1 88 ? -5.720 -8.979 6.530 1.00 95.88 88 GLU A O 1
ATOM 691 N N . TRP A 1 89 ? -7.422 -8.289 7.852 1.00 97.94 89 TRP A N 1
ATOM 692 C CA . TRP A 1 89 ? -6.718 -7.130 8.396 1.00 97.94 89 TRP A CA 1
ATOM 693 C C . TRP A 1 89 ? -5.476 -7.557 9.175 1.00 97.94 89 TRP A C 1
ATOM 695 O O . TRP A 1 89 ? -5.547 -8.086 10.280 1.00 97.94 89 TRP A O 1
ATOM 705 N N . SER A 1 90 ? -4.313 -7.355 8.560 1.00 98.12 90 SER A N 1
ATOM 706 C CA . SER A 1 90 ? -3.016 -7.720 9.116 1.00 98.12 90 SER A CA 1
ATOM 707 C C . SER A 1 90 ? -1.890 -7.000 8.377 1.00 98.12 90 SER A C 1
ATOM 709 O O . SER A 1 90 ? -2.015 -6.629 7.207 1.00 98.12 90 SER A O 1
ATOM 711 N N . ALA A 1 91 ? -0.750 -6.844 9.050 1.00 97.88 91 ALA A N 1
ATOM 712 C CA . ALA A 1 91 ? 0.468 -6.282 8.467 1.00 97.88 91 ALA A CA 1
ATOM 713 C C . ALA A 1 91 ? 0.926 -7.065 7.217 1.00 97.88 91 ALA A C 1
ATOM 715 O O . ALA A 1 91 ? 1.262 -6.477 6.184 1.00 97.88 91 ALA A O 1
ATOM 716 N N . ALA A 1 92 ? 0.884 -8.398 7.294 1.00 97.56 92 ALA A N 1
ATOM 717 C CA . ALA A 1 92 ? 1.226 -9.282 6.184 1.00 97.56 92 ALA A CA 1
ATOM 718 C C . ALA A 1 92 ? 0.227 -9.148 5.023 1.00 97.56 92 ALA A C 1
ATOM 720 O O . ALA A 1 92 ? 0.645 -9.010 3.873 1.00 97.56 92 ALA A O 1
ATOM 721 N N . GLY A 1 93 ? -1.076 -9.109 5.325 1.00 97.75 93 GLY A N 1
ATOM 722 C CA . GLY A 1 93 ? -2.139 -8.924 4.338 1.00 97.75 93 GLY A CA 1
ATOM 723 C C . GLY A 1 93 ? -2.005 -7.607 3.574 1.00 97.75 93 GLY A C 1
ATOM 724 O O . GLY A 1 93 ? -2.036 -7.611 2.343 1.00 97.75 93 GLY A O 1
ATOM 725 N N . LEU A 1 94 ? -1.758 -6.498 4.280 1.00 98.44 94 LEU A N 1
ATOM 726 C CA . LEU A 1 94 ? -1.537 -5.190 3.654 1.00 98.44 94 LEU A CA 1
ATOM 727 C C . LEU A 1 94 ? -0.297 -5.189 2.752 1.00 98.44 94 LEU A C 1
ATOM 729 O O . LEU A 1 94 ? -0.334 -4.670 1.639 1.00 98.44 94 LEU A O 1
ATOM 733 N N . THR A 1 95 ? 0.799 -5.793 3.215 1.00 97.75 95 THR A N 1
ATOM 734 C CA . THR A 1 95 ? 2.055 -5.863 2.454 1.00 97.75 95 THR A CA 1
ATOM 735 C C . THR A 1 95 ? 1.882 -6.669 1.168 1.00 97.75 95 THR A C 1
ATOM 737 O O . THR A 1 95 ? 2.271 -6.208 0.095 1.00 97.75 95 THR A O 1
ATOM 740 N N . ALA A 1 96 ? 1.259 -7.847 1.254 1.00 97.31 96 ALA A N 1
ATOM 741 C CA . ALA A 1 96 ? 0.986 -8.688 0.091 1.00 97.31 96 ALA A CA 1
ATOM 742 C C . ALA A 1 96 ? 0.052 -7.987 -0.907 1.00 97.31 96 ALA A C 1
ATOM 744 O O . ALA A 1 96 ? 0.302 -8.003 -2.116 1.00 97.31 96 ALA A O 1
ATOM 745 N N . PHE A 1 97 ? -0.989 -7.318 -0.401 1.00 98.19 97 PHE A N 1
ATOM 746 C CA . PHE A 1 97 ? -1.892 -6.513 -1.213 1.00 98.19 97 PHE A CA 1
ATOM 747 C C . PHE A 1 97 ? -1.149 -5.397 -1.960 1.00 98.19 97 PHE A C 1
ATOM 749 O O . PHE A 1 97 ? -1.269 -5.308 -3.181 1.00 98.19 97 PHE A O 1
ATOM 756 N N . ALA A 1 98 ? -0.351 -4.588 -1.255 1.00 97.81 98 ALA A N 1
ATOM 757 C CA . ALA A 1 98 ? 0.394 -3.470 -1.832 1.00 97.81 98 ALA A CA 1
ATOM 758 C C . ALA A 1 98 ? 1.345 -3.931 -2.946 1.00 97.81 98 ALA A C 1
ATOM 760 O O . ALA A 1 98 ? 1.367 -3.355 -4.034 1.00 97.81 98 ALA A O 1
ATOM 761 N N . GLN A 1 99 ? 2.088 -5.016 -2.711 1.00 96.44 99 GLN A N 1
ATOM 762 C CA . GLN A 1 99 ? 3.003 -5.573 -3.706 1.00 96.44 99 GLN A CA 1
ATOM 763 C C . GLN A 1 99 ? 2.282 -6.023 -4.975 1.00 96.44 99 GLN A C 1
ATOM 765 O O . GLN A 1 99 ? 2.717 -5.686 -6.079 1.00 96.44 99 GLN A O 1
ATOM 770 N N . ARG A 1 100 ? 1.185 -6.775 -4.827 1.00 97.06 100 ARG A N 1
ATOM 771 C CA . ARG A 1 100 ? 0.372 -7.232 -5.959 1.00 97.06 100 ARG A CA 1
ATOM 772 C C . ARG A 1 100 ? -0.202 -6.045 -6.727 1.00 97.06 100 ARG A C 1
ATOM 774 O O . ARG A 1 100 ? 0.008 -5.949 -7.933 1.00 97.06 100 ARG A O 1
ATOM 781 N N . TRP A 1 101 ? -0.848 -5.121 -6.017 1.00 97.25 101 TRP A N 1
ATOM 782 C CA . TRP A 1 101 ? -1.499 -3.958 -6.611 1.00 97.25 101 TRP A CA 1
ATOM 783 C C . TRP A 1 101 ? -0.520 -3.121 -7.438 1.00 97.25 101 TRP A C 1
ATOM 785 O O . TRP A 1 101 ? -0.815 -2.785 -8.581 1.00 97.25 101 TRP A O 1
ATOM 795 N N . VAL A 1 102 ? 0.673 -2.825 -6.907 1.00 96.38 102 VAL A N 1
ATOM 796 C CA . VAL A 1 102 ? 1.676 -2.017 -7.624 1.00 96.38 102 VAL A CA 1
ATOM 797 C C . VAL A 1 102 ? 2.204 -2.746 -8.851 1.00 96.38 102 VAL A C 1
ATOM 799 O O . VAL A 1 102 ? 2.338 -2.127 -9.902 1.00 96.38 102 VAL A O 1
ATOM 802 N N . ARG A 1 103 ? 2.483 -4.053 -8.759 1.00 93.19 103 ARG A N 1
ATOM 803 C CA . ARG A 1 103 ? 2.947 -4.836 -9.917 1.00 93.19 103 ARG A CA 1
ATOM 804 C C . ARG A 1 103 ? 1.908 -4.835 -11.035 1.00 93.19 103 ARG A C 1
ATOM 806 O O . ARG A 1 103 ? 2.258 -4.560 -12.178 1.00 93.19 103 ARG A O 1
ATOM 813 N N . GLU A 1 104 ? 0.644 -5.075 -10.701 1.00 94.12 104 GLU A N 1
ATOM 814 C CA . GLU A 1 104 ? -0.468 -5.040 -11.656 1.00 94.12 104 GLU A CA 1
ATOM 815 C C . GLU A 1 104 ? -0.695 -3.635 -12.226 1.00 94.12 104 GLU A C 1
ATOM 817 O O . GLU A 1 104 ? -0.967 -3.480 -13.415 1.00 94.12 104 GLU A O 1
ATOM 822 N N . HIS A 1 105 ? -0.567 -2.595 -11.399 1.00 93.12 105 HIS A N 1
ATOM 823 C CA . HIS A 1 105 ? -0.709 -1.210 -11.833 1.00 93.12 105 HIS A CA 1
ATOM 824 C C . HIS A 1 105 ? 0.395 -0.816 -12.819 1.00 93.12 105 HIS A C 1
ATOM 826 O O . HIS A 1 105 ? 0.096 -0.292 -13.889 1.00 93.12 105 HIS A O 1
ATOM 832 N N . LEU A 1 106 ? 1.656 -1.111 -12.491 1.00 90.12 106 LEU A N 1
ATOM 833 C CA . LEU A 1 106 ? 2.805 -0.799 -13.340 1.00 90.12 106 LEU A CA 1
ATOM 834 C C . LEU A 1 106 ? 2.823 -1.627 -14.629 1.00 90.12 106 LEU A C 1
ATOM 836 O O . LEU A 1 106 ? 3.223 -1.108 -15.668 1.00 90.12 106 LEU A O 1
ATOM 840 N N . ALA A 1 107 ? 2.347 -2.876 -14.595 1.00 88.44 107 ALA A N 1
ATOM 841 C CA . ALA A 1 107 ? 2.252 -3.726 -15.782 1.00 88.44 107 ALA A CA 1
ATOM 842 C C . ALA A 1 107 ? 1.405 -3.103 -16.902 1.00 88.44 107 ALA A C 1
ATOM 844 O O . ALA A 1 107 ? 1.701 -3.322 -18.070 1.00 88.44 107 ALA A O 1
ATOM 845 N N . LYS A 1 108 ? 0.416 -2.259 -16.575 1.00 85.69 108 LYS A N 1
ATOM 846 C CA . LYS A 1 108 ? -0.398 -1.534 -17.573 1.00 85.69 108 LYS A CA 1
ATOM 847 C C . LYS A 1 108 ? 0.415 -0.561 -18.429 1.00 85.69 108 LYS A C 1
ATOM 849 O O . LYS A 1 108 ? -0.027 -0.192 -19.511 1.00 85.69 108 LYS A O 1
ATOM 854 N N . PHE A 1 109 ? 1.567 -0.125 -17.927 1.00 82.50 109 PHE A N 1
ATOM 855 C CA . PHE A 1 109 ? 2.449 0.834 -18.589 1.00 82.50 109 PHE A CA 1
ATOM 856 C C . PHE A 1 109 ? 3.687 0.169 -19.197 1.00 82.50 109 PHE A C 1
ATOM 858 O O . PHE A 1 109 ? 4.479 0.840 -19.855 1.00 82.50 109 PHE A O 1
ATOM 865 N N . MET A 1 110 ? 3.855 -1.141 -18.999 1.00 71.88 110 MET A N 1
ATOM 866 C CA . MET A 1 110 ? 4.861 -1.922 -19.707 1.00 71.88 110 MET A CA 1
ATOM 867 C C . MET A 1 110 ? 4.255 -2.358 -21.046 1.00 71.88 110 MET A C 1
ATOM 869 O O . MET A 1 110 ? 3.244 -3.056 -21.081 1.00 71.88 110 MET A O 1
ATOM 873 N N . LEU A 1 111 ? 4.831 -1.889 -22.155 1.00 58.91 111 LEU A N 1
ATOM 874 C CA . LEU A 1 111 ? 4.355 -2.208 -23.503 1.00 58.91 111 LEU A CA 1
ATOM 875 C C . LEU A 1 111 ? 4.420 -3.731 -23.754 1.00 58.91 111 LEU A C 1
ATOM 877 O O . LEU A 1 111 ? 5.440 -4.349 -23.440 1.00 58.91 111 LEU A O 1
ATOM 881 N N . PRO A 1 112 ? 3.391 -4.354 -24.361 1.00 47.97 112 PRO A N 1
ATOM 882 C CA . PRO A 1 112 ? 3.495 -5.725 -24.845 1.00 47.97 112 PRO A CA 1
ATOM 883 C C . PRO A 1 112 ? 4.402 -5.732 -26.083 1.00 47.97 112 PRO A C 1
ATOM 885 O O . PRO A 1 112 ? 3.980 -5.309 -27.157 1.00 47.97 112 PRO A O 1
ATOM 888 N N . GLY A 1 113 ? 5.662 -6.159 -25.949 1.00 47.38 113 GLY A N 1
ATOM 889 C CA . GLY A 1 113 ? 6.550 -6.244 -27.116 1.00 47.38 113 GLY A CA 1
ATOM 890 C C . GLY A 1 113 ? 8.031 -6.531 -26.880 1.00 47.38 113 GLY A C 1
ATOM 891 O O . GLY A 1 113 ? 8.677 -7.013 -27.803 1.00 47.38 113 GLY A O 1
ATOM 892 N N . GLU A 1 114 ? 8.583 -6.318 -25.687 1.00 43.59 114 GLU A N 1
ATOM 893 C CA . GLU A 1 114 ? 9.969 -6.723 -25.401 1.00 43.59 114 GLU A CA 1
ATOM 894 C C . GLU A 1 114 ? 9.964 -8.056 -24.652 1.00 43.59 114 GLU A C 1
ATOM 896 O O . GLU A 1 114 ? 10.054 -8.129 -23.428 1.00 43.59 114 GLU A O 1
ATOM 901 N N . GLY A 1 115 ? 9.775 -9.132 -25.421 1.00 40.81 115 GLY A N 1
ATOM 902 C CA . GLY A 1 115 ? 10.033 -10.485 -24.954 1.00 40.81 115 GLY A CA 1
ATOM 903 C C . GLY A 1 115 ? 11.504 -10.612 -24.575 1.00 40.81 115 GLY A C 1
ATOM 904 O O . GLY A 1 115 ? 12.385 -10.499 -25.425 1.00 40.81 115 GLY A O 1
ATOM 905 N N . VAL A 1 116 ? 11.760 -10.833 -23.289 1.00 48.81 116 VAL A N 1
ATOM 906 C CA . VAL A 1 116 ? 13.040 -11.343 -22.805 1.00 48.81 116 VAL A CA 1
ATOM 907 C C . VAL A 1 116 ? 13.127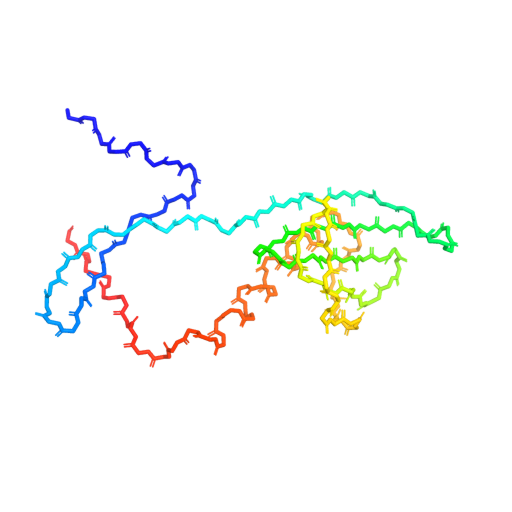 -12.777 -23.310 1.00 48.81 116 VAL A C 1
ATOM 909 O O . VAL A 1 116 ? 12.435 -13.659 -22.803 1.00 48.81 116 VAL A O 1
ATOM 912 N N . ASP A 1 117 ? 13.910 -12.986 -24.364 1.00 39.81 117 ASP A N 1
ATOM 913 C CA . ASP A 1 117 ? 14.256 -14.325 -24.818 1.00 39.81 117 ASP A CA 1
ATOM 914 C C . ASP A 1 117 ? 15.161 -14.943 -23.750 1.00 39.81 117 ASP A C 1
ATOM 916 O O . ASP A 1 117 ? 16.307 -14.526 -23.545 1.00 39.81 117 ASP A O 1
ATOM 920 N N . ASP A 1 118 ? 14.587 -15.881 -23.003 1.00 41.34 118 ASP A N 1
ATOM 921 C CA . ASP A 1 118 ? 15.243 -16.643 -21.952 1.00 41.34 118 ASP A CA 1
ATOM 922 C C . ASP A 1 118 ? 16.159 -17.671 -22.636 1.00 41.34 118 ASP A C 1
ATOM 924 O O . ASP A 1 118 ? 15.877 -18.868 -22.725 1.00 41.34 118 ASP A O 1
ATOM 928 N N . ALA A 1 119 ? 17.256 -17.173 -23.209 1.00 35.75 119 ALA A N 1
ATOM 929 C CA . ALA A 1 119 ? 18.280 -17.992 -23.830 1.00 35.75 119 ALA A CA 1
ATOM 930 C C . ALA A 1 119 ? 19.051 -18.736 -22.733 1.00 35.75 119 ALA A C 1
ATOM 932 O O . ALA A 1 119 ? 20.105 -18.302 -22.264 1.00 35.75 119 ALA A O 1
ATOM 933 N N . ARG A 1 120 ? 18.497 -19.884 -22.334 1.00 37.62 120 ARG A N 1
ATOM 934 C CA . ARG A 1 120 ? 19.241 -20.974 -21.708 1.00 37.62 120 ARG A CA 1
ATOM 935 C C . ARG A 1 120 ? 20.411 -21.367 -22.611 1.00 37.62 120 ARG A C 1
ATOM 937 O O . ARG A 1 120 ? 20.196 -21.785 -23.749 1.00 37.62 120 ARG A O 1
ATOM 944 N N . ALA A 1 121 ? 21.616 -21.309 -22.059 1.00 35.69 121 ALA A N 1
ATOM 945 C CA . ALA A 1 121 ? 22.750 -22.146 -22.429 1.00 35.69 121 ALA A CA 1
ATOM 946 C C . ALA A 1 121 ? 23.533 -22.475 -21.155 1.00 35.69 121 ALA A C 1
ATOM 948 O O . ALA A 1 121 ? 23.803 -21.527 -20.382 1.00 35.69 121 ALA A O 1
#

Radius of gyration: 18.51 Å; chains: 1; bounding box: 50×37×50 Å

Organism: Amycolatopsis cihanbeyliensis (NCBI:txid1128664)

Foldseek 3Di:
DDDDPDDPQWDWAWDQDPVRDTDIDIDHAWDKDDQDWDADPVRFIWTWMDTNQWIWIGTPPDQATWIWGHHPPDDTHTDDHGHGADDHPDRVSRVVVNVVVVVVVVVVVDDPDDDRPPDDD